Protein AF-A0A5N4A6W3-F1 (afdb_monomer)

InterPro domains:
  IPR002164 Nucleosome assembly protein [PF00956] (21-145)
  IPR002164 Nucleosome assembly protein [PTHR11875] (25-157)
  IPR037231 NAP-like superfamily [SSF143113] (32-157)

Organism: Photinus pyralis (NCBI:txid7054)

Secondary structure (DSSP, 8-state):
--PPPP-------HHHHHHHHHHHHHHHHHHHHHTSTTHHHHHHHHSTTTGGGG-THHHHHGGGEEEEEEEEE-SSS-EEEEEEEE-S-SSBS-SEEEEEEE-S--TTS-SEEEPPP-BPTT--TTGGGGSS---SSSS--HHHHHH-----SSSHHHHHHHHHHHHHHHHH-

pLDDT: mean 73.82, std 18.62, range [35.88, 97.56]

Structure (mmCIF, N/CA/C/O backbone):
data_AF-A0A5N4A6W3-F1
#
_entry.id   AF-A0A5N4A6W3-F1
#
loop_
_atom_site.group_PDB
_atom_site.id
_atom_site.type_symbol
_atom_site.label_atom_id
_atom_site.label_alt_id
_atom_site.label_comp_id
_atom_site.label_asym_id
_atom_site.label_entity_id
_atom_site.label_seq_id
_atom_site.pdbx_PDB_ins_code
_atom_site.Cartn_x
_atom_site.Cartn_y
_atom_site.Cartn_z
_atom_site.occupancy
_atom_site.B_iso_or_equiv
_atom_site.auth_seq_id
_atom_site.auth_comp_id
_atom_site.auth_asym_id
_atom_site.auth_atom_id
_atom_site.pdbx_PDB_model_num
ATOM 1 N N . MET A 1 1 ? 31.793 -24.566 46.922 1.00 37.53 1 MET A N 1
ATOM 2 C CA . MET A 1 1 ? 31.847 -23.101 46.713 1.00 37.53 1 MET A CA 1
ATOM 3 C C . MET A 1 1 ? 31.144 -22.789 45.401 1.00 37.53 1 MET A C 1
ATOM 5 O O . MET A 1 1 ? 31.668 -23.152 44.361 1.00 37.53 1 MET A O 1
ATOM 9 N N . ALA A 1 2 ? 29.947 -22.203 45.436 1.00 35.88 2 ALA A N 1
ATOM 10 C CA . ALA A 1 2 ? 29.236 -21.762 44.234 1.00 35.88 2 ALA A CA 1
ATOM 11 C C . ALA A 1 2 ? 29.045 -20.244 44.327 1.00 35.88 2 ALA A C 1
ATOM 13 O O . ALA A 1 2 ? 28.451 -19.755 45.287 1.00 35.88 2 ALA A O 1
ATOM 14 N N . SER A 1 3 ? 29.612 -19.496 43.378 1.00 37.75 3 SER A N 1
ATOM 15 C CA . SER A 1 3 ? 29.427 -18.045 43.300 1.00 37.75 3 SER A CA 1
ATOM 16 C C . SER A 1 3 ? 27.983 -17.702 42.907 1.00 37.75 3 SER A C 1
ATOM 18 O O . SER A 1 3 ? 27.405 -18.409 42.079 1.00 37.75 3 SER A O 1
ATOM 20 N N . PRO A 1 4 ? 27.395 -16.610 43.431 1.00 45.25 4 PRO A N 1
ATOM 21 C CA . PRO A 1 4 ? 26.043 -16.213 43.057 1.00 45.25 4 PRO A CA 1
ATOM 22 C C . PRO A 1 4 ? 26.005 -15.677 41.614 1.00 45.25 4 PRO A C 1
ATOM 24 O O . PRO A 1 4 ? 26.967 -15.032 41.176 1.00 45.25 4 PRO A O 1
ATOM 27 N N . PRO A 1 5 ? 24.898 -15.867 40.872 1.00 43.59 5 PRO A N 1
ATOM 28 C CA . PRO A 1 5 ? 24.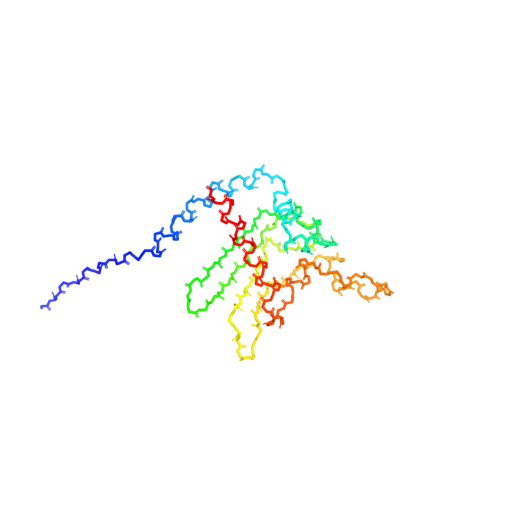771 -15.338 39.522 1.00 43.59 5 PRO A CA 1
ATOM 29 C C . PRO A 1 5 ? 24.693 -13.806 39.553 1.00 43.59 5 PRO A C 1
ATOM 31 O O . PRO A 1 5 ? 23.909 -13.204 40.292 1.00 43.59 5 PRO A O 1
ATOM 34 N N . LYS A 1 6 ? 25.516 -13.155 38.724 1.00 45.31 6 LYS A N 1
ATOM 35 C CA . LYS A 1 6 ? 25.507 -11.700 38.539 1.00 45.31 6 LYS A CA 1
ATOM 36 C C . LYS A 1 6 ? 24.180 -11.293 37.887 1.00 45.31 6 LYS A C 1
ATOM 38 O O . LYS A 1 6 ? 23.904 -11.683 36.756 1.00 45.31 6 LYS A O 1
ATOM 43 N N . LYS A 1 7 ? 23.363 -10.492 38.583 1.00 47.41 7 LYS A N 1
ATOM 44 C CA . LYS A 1 7 ? 22.148 -9.888 38.011 1.00 47.41 7 LYS A CA 1
ATOM 45 C C . LYS A 1 7 ? 22.539 -8.990 36.832 1.00 47.41 7 LYS A C 1
ATOM 47 O O . LYS A 1 7 ? 23.194 -7.964 37.020 1.00 47.41 7 LYS A O 1
ATOM 52 N N . LEU A 1 8 ? 22.136 -9.387 35.627 1.00 37.38 8 LEU A N 1
ATOM 53 C CA . LEU A 1 8 ? 22.311 -8.619 34.398 1.00 37.38 8 LEU A CA 1
ATOM 54 C C . LEU A 1 8 ? 21.468 -7.336 34.507 1.00 37.38 8 LEU A C 1
ATOM 56 O O . LEU A 1 8 ? 20.239 -7.388 34.498 1.00 37.38 8 LEU A O 1
ATOM 60 N N . LYS A 1 9 ? 22.110 -6.173 34.668 1.00 44.25 9 LYS A N 1
ATOM 61 C CA . LYS A 1 9 ? 21.409 -4.882 34.623 1.00 44.25 9 LYS A CA 1
ATOM 62 C C . LYS A 1 9 ? 20.962 -4.646 33.179 1.00 44.25 9 LYS A C 1
ATOM 64 O O . LYS A 1 9 ? 21.803 -4.506 32.295 1.00 44.25 9 LYS A O 1
ATOM 69 N N . SER A 1 10 ? 19.652 -4.629 32.931 1.00 46.06 10 SER A N 1
ATOM 70 C CA . SER A 1 10 ? 19.100 -4.354 31.602 1.00 46.06 10 SER A CA 1
ATOM 71 C C . SER A 1 10 ? 19.437 -2.918 31.189 1.00 46.06 10 SER A C 1
ATOM 73 O O . SER A 1 10 ? 18.865 -1.961 31.717 1.00 46.06 10 SER A O 1
ATOM 75 N N . PHE A 1 11 ? 20.350 -2.755 30.237 1.00 36.50 11 PHE A N 1
ATOM 76 C CA . PHE A 1 11 ? 20.574 -1.478 29.571 1.00 36.50 11 PHE A CA 1
ATOM 77 C C . PHE A 1 11 ? 19.403 -1.217 28.619 1.00 36.50 11 PHE A C 1
ATOM 79 O O . PHE A 1 11 ? 19.359 -1.725 27.502 1.00 36.50 11 PHE A O 1
ATOM 86 N N . ARG A 1 12 ? 18.414 -0.441 29.071 1.00 49.16 12 ARG A N 1
ATOM 87 C CA . ARG A 1 12 ? 17.373 0.099 28.187 1.00 49.16 12 ARG A CA 1
ATOM 88 C C . ARG A 1 12 ? 18.006 1.163 27.295 1.00 49.16 12 ARG A C 1
ATOM 90 O O . ARG A 1 12 ? 18.348 2.245 27.766 1.00 49.16 12 ARG A O 1
ATOM 97 N N . THR A 1 13 ? 18.176 0.851 26.015 1.00 50.31 13 THR A N 1
ATOM 98 C CA . THR A 1 13 ? 18.698 1.797 25.024 1.00 50.31 13 THR A CA 1
ATOM 99 C C . THR A 1 13 ? 17.641 2.858 24.691 1.00 50.31 13 THR A C 1
ATOM 101 O O . THR A 1 13 ? 16.435 2.609 24.745 1.00 50.31 13 THR A O 1
ATOM 104 N N . ASN A 1 14 ? 18.078 4.065 24.318 1.00 42.25 14 ASN A N 1
ATOM 105 C CA . ASN A 1 14 ? 17.194 5.170 23.912 1.00 42.25 14 ASN A CA 1
ATOM 106 C C . ASN A 1 14 ? 16.328 4.818 22.672 1.00 42.25 14 ASN A C 1
ATOM 108 O O . ASN A 1 14 ? 15.286 5.430 22.436 1.00 42.25 14 ASN A O 1
ATOM 112 N N . SER A 1 15 ? 16.748 3.795 21.916 1.00 46.03 15 SER A N 1
ATOM 113 C CA . SER A 1 15 ? 16.016 3.207 20.789 1.00 46.03 15 SER A CA 1
ATOM 114 C C . SER A 1 15 ? 14.741 2.477 21.244 1.00 46.03 15 SER A C 1
ATOM 116 O O . SER A 1 15 ? 13.665 2.746 20.718 1.00 46.03 15 SER A O 1
ATOM 118 N N . ASP A 1 16 ? 14.803 1.678 22.321 1.00 47.09 16 ASP A N 1
ATOM 119 C CA . ASP A 1 16 ? 13.628 0.977 22.885 1.00 47.09 16 ASP A CA 1
ATOM 120 C C . ASP A 1 16 ? 12.566 1.963 23.416 1.00 47.09 16 ASP A C 1
ATOM 122 O O . ASP A 1 16 ? 11.363 1.717 23.337 1.00 47.09 16 ASP A O 1
ATOM 126 N N . ARG A 1 17 ? 12.986 3.141 23.900 1.00 43.75 17 ARG A N 1
ATOM 127 C CA . ARG A 1 17 ? 12.069 4.211 24.334 1.00 43.75 17 ARG A CA 1
ATOM 128 C C . ARG A 1 17 ? 11.348 4.896 23.169 1.00 43.75 17 ARG A C 1
ATOM 130 O O . ARG A 1 17 ? 10.143 5.127 23.277 1.00 43.75 17 ARG A O 1
ATOM 137 N N . ARG A 1 18 ? 12.049 5.208 22.070 1.00 49.44 18 ARG A N 1
ATOM 138 C CA . ARG A 1 18 ? 11.434 5.778 20.852 1.00 49.44 18 ARG A CA 1
ATOM 139 C C . ARG A 1 18 ? 10.474 4.785 20.197 1.00 49.44 18 ARG A C 1
ATOM 141 O O . ARG A 1 18 ? 9.351 5.167 19.876 1.00 49.44 18 ARG A O 1
ATOM 148 N N . SER A 1 19 ? 10.864 3.514 20.108 1.00 49.97 19 SER A N 1
ATOM 149 C CA . SER A 1 19 ? 10.013 2.439 19.588 1.00 49.97 19 SER A CA 1
ATOM 150 C C . SER A 1 19 ? 8.778 2.193 20.460 1.00 49.97 19 SER A C 1
ATOM 152 O O . SER A 1 19 ? 7.674 2.093 19.928 1.00 49.97 19 SER A O 1
ATOM 154 N N . LYS A 1 20 ? 8.909 2.204 21.798 1.00 41.56 20 LYS A N 1
ATOM 155 C CA . LYS A 1 20 ? 7.749 2.131 22.707 1.00 41.56 20 LYS A CA 1
ATOM 156 C C . LYS A 1 20 ? 6.803 3.323 22.556 1.00 41.56 20 LYS A C 1
ATOM 158 O O . LYS A 1 20 ? 5.596 3.119 22.528 1.00 41.56 20 LYS A O 1
ATOM 163 N N . LYS A 1 21 ? 7.316 4.555 22.437 1.00 44.25 21 LYS A N 1
ATOM 164 C CA . LYS A 1 21 ? 6.477 5.761 22.282 1.00 44.25 21 LYS A CA 1
ATOM 165 C C . LYS A 1 21 ? 5.685 5.753 20.963 1.00 44.25 21 LYS A C 1
ATOM 167 O O . LYS A 1 21 ? 4.529 6.159 20.964 1.00 44.25 21 LYS A O 1
ATOM 172 N N . ARG A 1 22 ? 6.273 5.233 19.875 1.00 50.00 22 ARG A N 1
ATOM 173 C CA . ARG A 1 22 ? 5.589 4.998 18.586 1.00 50.00 22 ARG A CA 1
ATOM 174 C C . ARG A 1 22 ? 4.486 3.937 18.688 1.00 50.00 22 ARG A C 1
ATOM 176 O O . ARG A 1 22 ? 3.414 4.118 18.124 1.00 50.00 22 ARG A O 1
ATOM 183 N N . PHE A 1 23 ? 4.713 2.873 19.460 1.00 44.84 23 PHE A N 1
ATOM 184 C CA . PHE A 1 23 ? 3.743 1.787 19.640 1.00 44.84 23 PHE A CA 1
ATOM 185 C C . PHE A 1 23 ? 2.434 2.245 20.306 1.00 44.84 23 PHE A C 1
ATOM 187 O O . PHE A 1 23 ? 1.358 1.931 19.801 1.00 44.84 23 PHE A O 1
ATOM 194 N N . TYR A 1 24 ? 2.511 3.024 21.396 1.00 40.53 24 TYR A N 1
ATOM 195 C CA . TYR A 1 24 ? 1.321 3.470 22.143 1.00 40.53 24 TYR A CA 1
ATOM 196 C C . TYR A 1 24 ? 0.436 4.449 21.364 1.00 40.53 24 TYR A C 1
ATOM 198 O O . TYR A 1 24 ? -0.779 4.419 21.529 1.00 40.53 24 TYR A O 1
ATOM 206 N N . LYS A 1 25 ? 1.014 5.276 20.484 1.00 53.34 25 LYS A N 1
ATOM 207 C CA . LYS A 1 25 ? 0.228 6.196 19.650 1.00 53.34 25 LYS A CA 1
ATOM 208 C C . LYS A 1 25 ? -0.446 5.478 18.467 1.00 53.34 25 LYS A C 1
ATOM 210 O O . LYS A 1 25 ? -1.476 5.934 17.989 1.00 53.34 25 LYS A O 1
ATOM 215 N N . SER A 1 26 ? 0.054 4.300 18.067 1.00 54.69 26 SER A N 1
ATOM 216 C CA . SER A 1 26 ? -0.535 3.520 16.967 1.00 54.69 26 SER A CA 1
ATOM 217 C C . SER A 1 26 ? -1.930 2.955 17.266 1.00 54.69 26 SER A C 1
ATOM 219 O O . SER A 1 26 ? -2.705 2.793 16.334 1.00 54.69 26 SER A O 1
ATOM 221 N N . ALA A 1 27 ? -2.291 2.709 18.534 1.00 55.75 27 ALA A N 1
ATOM 222 C CA . ALA A 1 27 ? -3.607 2.164 18.890 1.00 55.75 27 ALA A CA 1
ATOM 223 C C . ALA A 1 27 ? -4.740 3.204 18.774 1.00 55.75 27 ALA A C 1
ATOM 225 O O . ALA A 1 27 ? -5.813 2.895 18.265 1.00 55.75 27 ALA A O 1
ATOM 226 N N . GLU A 1 28 ? -4.496 4.450 19.194 1.00 57.59 28 GLU A N 1
ATOM 227 C CA . GLU A 1 28 ? -5.464 5.551 19.044 1.00 57.59 28 GLU A CA 1
ATOM 228 C C . GLU A 1 28 ? -5.675 5.914 17.567 1.00 57.59 28 GLU A C 1
ATOM 230 O O . GLU A 1 28 ? -6.783 6.212 17.124 1.00 57.59 28 GLU A O 1
ATOM 235 N N . ILE A 1 29 ? -4.598 5.844 16.789 1.00 61.41 29 ILE A N 1
ATOM 236 C CA . ILE A 1 29 ? -4.619 6.081 15.349 1.00 61.41 29 ILE A CA 1
ATOM 237 C C . ILE A 1 29 ? -5.321 4.943 14.629 1.00 61.41 29 ILE A C 1
ATOM 239 O O . ILE A 1 29 ? -6.183 5.216 13.808 1.00 61.41 29 ILE A O 1
ATOM 243 N N . ALA A 1 30 ? -5.028 3.686 14.971 1.00 61.44 30 ALA A N 1
ATOM 244 C CA . ALA A 1 30 ? -5.747 2.537 14.431 1.00 61.44 30 ALA A CA 1
ATOM 245 C C . ALA A 1 30 ? -7.261 2.688 14.642 1.00 61.44 30 ALA A C 1
ATOM 247 O O . ALA A 1 30 ? -8.017 2.552 13.688 1.00 61.44 30 ALA A O 1
ATOM 248 N N . TYR A 1 31 ? -7.695 3.108 15.834 1.00 61.47 31 TYR A N 1
ATOM 249 C CA . TYR A 1 31 ? -9.106 3.390 16.109 1.00 61.47 31 TYR A CA 1
ATOM 250 C C . TYR A 1 31 ? -9.686 4.519 15.231 1.00 61.47 31 TYR A C 1
ATOM 252 O O . TYR A 1 31 ? -10.774 4.381 14.673 1.00 61.47 31 TYR A O 1
ATOM 260 N N . LYS A 1 32 ? -8.959 5.633 15.057 1.00 60.25 32 LYS A N 1
ATOM 261 C CA . LYS A 1 32 ? -9.378 6.748 14.181 1.00 60.25 32 LYS A CA 1
ATOM 262 C C . LYS A 1 32 ? -9.447 6.346 12.701 1.00 60.25 32 LYS A C 1
ATOM 264 O O . LYS A 1 32 ? -10.343 6.795 11.990 1.00 60.25 32 LYS A O 1
ATOM 269 N N . LEU A 1 33 ? -8.529 5.495 12.251 1.00 65.75 33 LEU A N 1
ATOM 270 C CA . LEU A 1 33 ? -8.476 4.963 10.889 1.00 65.75 33 LEU A CA 1
ATOM 271 C C . LEU A 1 33 ? -9.599 3.954 10.623 1.00 65.75 33 LEU A C 1
ATOM 273 O O . LEU A 1 33 ? -10.208 3.989 9.558 1.00 65.75 33 LEU A O 1
ATOM 277 N N . GLU A 1 34 ? -9.914 3.096 11.597 1.00 64.56 34 GLU A N 1
ATOM 278 C CA . GLU A 1 34 ? -11.043 2.159 11.525 1.00 64.56 34 GLU A CA 1
ATOM 279 C C . GLU A 1 34 ? -12.396 2.885 11.462 1.00 64.56 34 GLU A C 1
ATOM 281 O O . GLU A 1 34 ? -13.324 2.405 10.810 1.00 64.56 34 GLU A O 1
ATOM 286 N N . ALA A 1 35 ? -12.503 4.062 12.086 1.00 61.31 35 ALA A N 1
ATOM 287 C CA . ALA A 1 35 ? -13.720 4.869 12.105 1.00 61.31 35 ALA A CA 1
ATOM 288 C C . ALA A 1 35 ? -13.977 5.672 10.813 1.00 61.31 35 ALA A C 1
ATOM 290 O O . ALA A 1 35 ? -15.078 6.196 10.641 1.00 61.31 35 ALA A O 1
ATOM 291 N N . SER A 1 36 ? -12.998 5.787 9.906 1.00 71.50 36 SER A N 1
ATOM 292 C CA . SER A 1 36 ? -13.104 6.603 8.690 1.00 71.50 36 SER A CA 1
ATOM 293 C C . SER A 1 36 ? -13.157 5.724 7.432 1.00 71.50 36 SER A C 1
ATOM 295 O O . SER A 1 36 ? -12.129 5.213 6.971 1.00 71.50 36 SER A O 1
ATOM 297 N N . PRO A 1 37 ? -14.352 5.531 6.835 1.00 75.06 37 PRO A N 1
ATOM 298 C CA . PRO A 1 37 ? -14.484 4.810 5.579 1.00 75.06 37 PRO A CA 1
ATOM 299 C C . PRO A 1 37 ? -13.595 5.433 4.504 1.00 75.06 37 PRO A C 1
ATOM 301 O O . PRO A 1 37 ? -13.608 6.644 4.298 1.00 75.06 37 PRO A O 1
ATOM 304 N N . ASN A 1 38 ? -12.848 4.593 3.788 1.00 81.88 38 ASN A N 1
ATOM 305 C CA . ASN A 1 38 ? -11.977 5.005 2.687 1.00 81.88 38 ASN A CA 1
ATOM 306 C C . ASN A 1 38 ? -10.858 5.985 3.075 1.00 81.88 38 ASN A C 1
ATOM 308 O O . ASN A 1 38 ? -10.310 6.622 2.176 1.00 81.88 38 ASN A O 1
ATOM 312 N N . PHE A 1 39 ? -10.483 6.086 4.360 1.00 85.88 39 PHE A N 1
ATOM 313 C CA . PHE A 1 39 ? -9.374 6.940 4.795 1.00 85.88 39 PHE A CA 1
ATOM 314 C C . PHE A 1 39 ? -8.142 6.744 3.909 1.00 85.88 39 PHE A C 1
ATOM 316 O O . PHE A 1 39 ? -7.707 7.675 3.244 1.00 85.88 39 PHE A O 1
ATOM 323 N N . TRP A 1 40 ? -7.638 5.510 3.809 1.00 88.56 40 TRP A N 1
ATOM 324 C CA . TRP A 1 40 ? -6.414 5.227 3.060 1.00 88.56 40 TRP A CA 1
ATOM 325 C C . TRP A 1 40 ? -6.529 5.548 1.575 1.00 88.56 40 TRP A C 1
ATOM 327 O O . TRP A 1 40 ? -5.586 6.079 0.999 1.00 88.56 40 TRP A O 1
ATOM 337 N N . LYS A 1 41 ? -7.686 5.289 0.959 1.00 91.19 41 LYS A N 1
ATOM 338 C CA . LYS A 1 41 ? -7.923 5.656 -0.439 1.00 91.19 41 LYS A CA 1
ATOM 339 C C . LYS A 1 41 ? -7.860 7.172 -0.629 1.00 91.19 41 LYS A C 1
ATOM 341 O O . LYS A 1 41 ? -7.144 7.640 -1.507 1.00 91.19 41 LYS A O 1
ATOM 346 N N . SER A 1 42 ? -8.573 7.935 0.198 1.00 89.94 42 SER A N 1
ATOM 347 C CA . SER A 1 42 ? -8.565 9.402 0.139 1.00 89.94 42 SER A CA 1
ATOM 348 C C . SER A 1 42 ? -7.166 9.963 0.382 1.00 89.94 42 SER A C 1
ATOM 350 O O . SER A 1 42 ? -6.713 10.845 -0.339 1.00 89.94 42 SER A O 1
ATOM 352 N N . THR A 1 43 ? -6.456 9.404 1.357 1.00 88.50 43 THR A N 1
ATOM 353 C CA . THR A 1 43 ? -5.099 9.807 1.707 1.00 88.50 43 THR A CA 1
ATOM 354 C C . THR A 1 43 ? -4.116 9.572 0.563 1.00 88.50 43 THR A C 1
ATOM 356 O O . THR A 1 43 ? -3.381 10.485 0.202 1.00 88.50 43 THR A O 1
ATOM 359 N N . PHE A 1 44 ? -4.141 8.396 -0.070 1.00 90.50 44 PHE A N 1
ATOM 360 C CA . PHE A 1 44 ? -3.30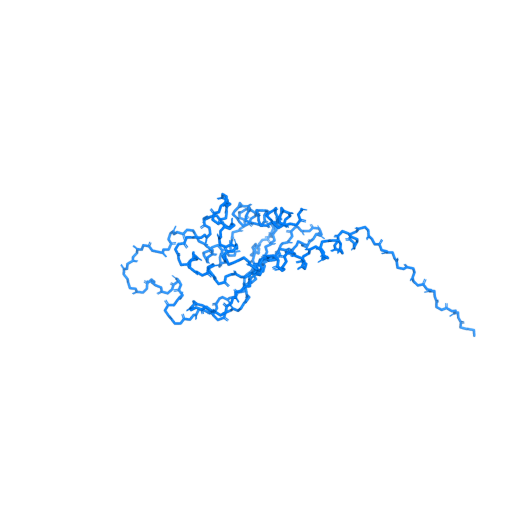2 8.123 -1.241 1.00 90.50 44 PHE A CA 1
ATOM 361 C C . PHE A 1 44 ? -3.663 9.039 -2.414 1.00 90.50 44 PHE A C 1
ATOM 363 O O . PHE A 1 44 ? -2.771 9.549 -3.079 1.00 90.50 44 PHE A O 1
ATOM 370 N N . ARG A 1 45 ? -4.957 9.305 -2.641 1.00 91.06 45 ARG A N 1
ATOM 371 C CA . ARG A 1 45 ? -5.419 10.173 -3.737 1.00 91.06 45 ARG A CA 1
ATOM 372 C C . ARG A 1 45 ? -4.924 11.611 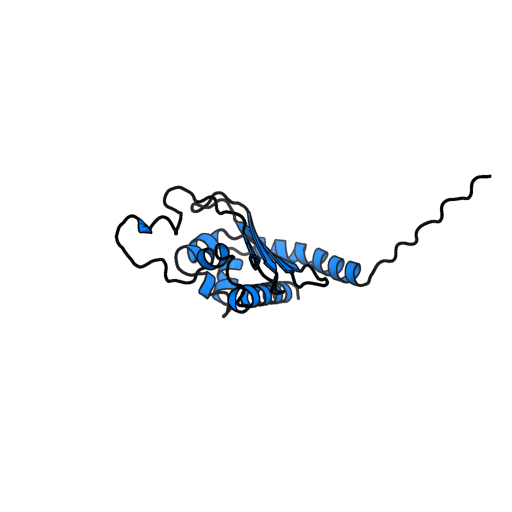-3.596 1.00 91.06 45 ARG A C 1
ATOM 374 O O . ARG A 1 45 ? -4.632 12.249 -4.600 1.00 91.06 45 ARG A O 1
ATOM 381 N N . ASN A 1 46 ? -4.841 12.106 -2.365 1.00 89.00 46 ASN A N 1
ATOM 382 C CA . ASN A 1 46 ? -4.433 13.479 -2.073 1.00 89.00 46 ASN A CA 1
ATOM 383 C C . ASN A 1 46 ? -2.911 13.650 -1.950 1.00 89.00 46 ASN A C 1
ATOM 385 O O . ASN A 1 46 ? -2.443 14.783 -1.866 1.00 89.00 46 ASN A O 1
ATOM 389 N N . HIS A 1 47 ? -2.139 12.561 -1.930 1.00 88.12 47 HIS A N 1
ATOM 390 C CA . HIS A 1 47 ? -0.687 12.621 -1.813 1.00 88.12 47 HIS A CA 1
ATOM 391 C C . HIS A 1 47 ? -0.029 12.577 -3.207 1.00 88.12 47 HIS A C 1
ATOM 393 O O . HIS A 1 47 ? -0.207 11.577 -3.908 1.00 88.12 47 HIS A O 1
ATOM 399 N N . PRO A 1 48 ? 0.776 13.587 -3.605 1.00 87.69 48 PRO A N 1
ATOM 400 C CA . PRO A 1 48 ? 1.331 13.704 -4.962 1.00 87.69 48 PRO A CA 1
ATOM 401 C C . PRO A 1 48 ? 2.055 12.448 -5.462 1.00 87.69 48 PRO A C 1
ATOM 403 O O . PRO A 1 48 ? 1.845 12.021 -6.589 1.00 87.69 48 PRO A O 1
ATOM 406 N N . GLU A 1 49 ? 2.845 11.816 -4.594 1.00 85.44 49 GLU A N 1
ATOM 407 C CA . GLU A 1 49 ? 3.632 10.627 -4.956 1.00 85.44 49 GLU A CA 1
ATOM 408 C C . GLU A 1 49 ? 2.851 9.304 -4.906 1.00 85.44 49 GLU A C 1
ATOM 410 O O . GLU A 1 49 ? 3.267 8.308 -5.493 1.00 85.44 49 GLU A O 1
ATOM 415 N N . LEU A 1 50 ? 1.724 9.255 -4.184 1.00 89.62 50 LEU A N 1
ATOM 416 C CA . LEU A 1 50 ? 0.965 8.014 -3.975 1.00 89.62 50 LEU A CA 1
ATOM 417 C C . LEU A 1 50 ? -0.278 7.939 -4.859 1.00 89.62 50 LEU A C 1
ATOM 419 O O . LEU A 1 50 ? -0.820 6.848 -5.044 1.00 89.62 50 LEU A O 1
ATOM 423 N N . CYS A 1 51 ? -0.740 9.067 -5.402 1.00 90.69 51 CYS A N 1
ATOM 424 C CA . CYS A 1 51 ? -1.957 9.114 -6.204 1.00 90.69 51 CYS A CA 1
ATOM 425 C C . CYS A 1 51 ? -1.831 8.261 -7.473 1.00 90.69 51 CYS A C 1
ATOM 427 O O . CYS A 1 51 ? -2.792 7.592 -7.844 1.00 90.69 51 CYS A O 1
ATOM 429 N N . SER A 1 52 ? -0.628 8.175 -8.048 1.00 88.25 52 SER A N 1
ATOM 430 C CA . SER A 1 52 ? -0.307 7.320 -9.197 1.00 88.25 52 SER A CA 1
ATOM 431 C C . SER A 1 52 ? -0.468 5.823 -8.903 1.00 88.25 52 SER A C 1
ATOM 433 O O . SER A 1 52 ? -0.662 5.025 -9.813 1.00 88.25 52 SER A O 1
ATOM 435 N N . LEU A 1 53 ? -0.445 5.404 -7.632 1.00 90.06 53 LEU A N 1
ATOM 436 C CA . LEU A 1 53 ? -0.731 4.016 -7.261 1.00 90.06 53 LEU A CA 1
ATOM 437 C C . LEU A 1 53 ? -2.228 3.690 -7.338 1.00 90.06 53 LEU A C 1
ATOM 439 O O . LEU A 1 5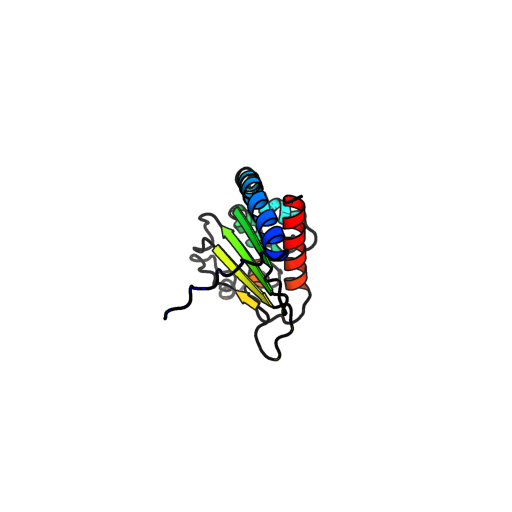3 ? -2.582 2.512 -7.406 1.00 90.06 53 LEU A O 1
ATOM 443 N N . LEU A 1 54 ? -3.104 4.698 -7.345 1.00 90.50 54 LEU A N 1
ATOM 444 C CA . LEU A 1 54 ? -4.558 4.546 -7.426 1.00 90.50 54 LEU A CA 1
ATOM 445 C C . LEU A 1 54 ? -5.084 4.574 -8.865 1.00 90.50 54 LEU A C 1
ATOM 447 O O . LEU A 1 54 ? -6.180 5.064 -9.103 1.00 90.50 54 LEU A O 1
ATOM 451 N N . GLU A 1 55 ? -4.332 4.037 -9.817 1.00 85.81 55 GLU A N 1
ATOM 452 C CA . GLU A 1 55 ? -4.771 3.948 -11.209 1.00 85.81 55 GLU A CA 1
ATOM 453 C C . GLU A 1 55 ? -5.455 2.607 -11.522 1.00 85.81 55 GLU A C 1
ATOM 455 O O . GLU A 1 55 ? -5.128 1.543 -10.971 1.00 85.81 55 GLU A O 1
ATOM 460 N N . GLY A 1 56 ? -6.428 2.653 -12.434 1.00 86.06 56 GLY A N 1
ATOM 461 C CA . GLY A 1 56 ? -7.178 1.489 -12.902 1.00 86.06 56 GLY A CA 1
ATOM 462 C C . GLY A 1 56 ? -7.832 0.688 -11.767 1.00 86.06 56 GLY A C 1
ATOM 463 O O . GLY A 1 56 ? -8.499 1.223 -10.886 1.00 86.06 56 GLY A O 1
ATOM 464 N N . ARG A 1 57 ? -7.632 -0.636 -11.768 1.00 84.88 57 ARG A N 1
ATOM 465 C CA . ARG A 1 57 ? -8.245 -1.552 -10.784 1.00 84.88 57 ARG A CA 1
ATOM 466 C C . ARG A 1 57 ? -7.786 -1.292 -9.342 1.00 84.88 57 ARG A C 1
ATOM 468 O O . ARG A 1 57 ? -8.484 -1.677 -8.406 1.00 84.88 57 ARG A O 1
ATOM 475 N N . ALA A 1 58 ? -6.623 -0.665 -9.140 1.00 89.12 58 ALA A N 1
ATOM 476 C CA . ALA A 1 58 ? -6.132 -0.362 -7.799 1.00 89.12 58 ALA A CA 1
ATOM 477 C C . ALA A 1 58 ? -7.076 0.591 -7.054 1.00 89.12 58 ALA A C 1
ATOM 479 O O . ALA A 1 58 ? -7.319 0.393 -5.863 1.00 89.12 58 ALA A O 1
ATOM 480 N N . GLU A 1 59 ? -7.681 1.552 -7.752 1.00 90.62 59 GLU A N 1
ATOM 481 C CA . GLU A 1 59 ? -8.587 2.526 -7.145 1.00 90.62 59 GLU A CA 1
ATOM 482 C C . GLU A 1 59 ? -9.768 1.860 -6.419 1.00 90.62 59 GLU A C 1
ATOM 484 O O . GLU A 1 59 ? -10.129 2.244 -5.298 1.00 90.62 59 GLU A O 1
ATOM 489 N N . ASP A 1 60 ? -10.362 0.837 -7.033 1.00 90.25 60 ASP A N 1
ATOM 490 C CA . ASP A 1 60 ? -11.496 0.127 -6.451 1.00 90.25 60 ASP A CA 1
ATOM 491 C C . ASP A 1 60 ? -11.076 -0.864 -5.364 1.00 90.25 60 ASP A C 1
ATOM 493 O O . ASP A 1 60 ? -11.779 -1.018 -4.360 1.00 90.25 60 ASP A O 1
ATOM 497 N N . CYS A 1 61 ? -9.911 -1.500 -5.517 1.00 91.62 61 CYS A N 1
ATOM 498 C CA . CYS A 1 61 ? -9.318 -2.354 -4.487 1.00 91.62 61 CYS A CA 1
ATOM 499 C C . CYS A 1 61 ? -9.061 -1.580 -3.186 1.00 91.62 61 CYS A C 1
ATOM 501 O O . CYS A 1 61 ? -9.261 -2.112 -2.092 1.00 91.62 61 CYS A O 1
ATOM 503 N N . PHE A 1 62 ? -8.664 -0.311 -3.284 1.00 93.31 62 PHE A N 1
ATOM 504 C CA . PHE A 1 62 ? -8.353 0.521 -2.122 1.00 93.31 62 PHE A CA 1
ATOM 505 C C . PHE A 1 62 ? -9.582 0.903 -1.283 1.00 93.31 62 PHE A C 1
ATOM 507 O O . PHE A 1 62 ? -9.417 1.257 -0.119 1.00 93.31 62 PHE A O 1
ATOM 514 N N . ASN A 1 63 ? -10.812 0.720 -1.785 1.00 92.31 63 ASN A N 1
ATOM 515 C CA . ASN A 1 63 ? -12.024 0.794 -0.947 1.00 92.31 63 ASN A CA 1
ATOM 516 C C . ASN A 1 63 ? -12.034 -0.287 0.163 1.00 92.31 63 ASN A C 1
ATOM 518 O O . ASN A 1 63 ? -12.722 -0.170 1.183 1.00 92.31 63 ASN A O 1
ATOM 522 N N . TYR A 1 64 ? -11.269 -1.366 -0.029 1.00 93.62 64 TYR A N 1
ATOM 523 C CA . TYR A 1 64 ? -11.153 -2.478 0.912 1.00 93.62 64 TYR A CA 1
ATOM 524 C C . TYR A 1 64 ? -9.899 -2.388 1.790 1.00 93.62 64 TYR A C 1
ATOM 526 O O . TYR A 1 64 ? -9.765 -3.193 2.715 1.00 93.62 64 TYR A O 1
ATOM 534 N N . LEU A 1 65 ? -9.004 -1.423 1.543 1.00 92.50 65 LEU A N 1
ATOM 535 C CA . LEU A 1 65 ? -7.797 -1.201 2.339 1.00 92.50 65 LEU A CA 1
ATOM 536 C C . LEU A 1 65 ? -8.173 -0.629 3.710 1.00 92.50 65 LEU A C 1
ATOM 538 O O . LEU A 1 65 ? -8.828 0.405 3.815 1.00 92.50 65 LEU A O 1
ATOM 542 N N . THR A 1 66 ? -7.750 -1.311 4.770 1.00 89.00 66 THR A N 1
ATOM 543 C CA . THR A 1 66 ? -8.070 -0.938 6.159 1.00 89.00 66 THR A CA 1
ATOM 544 C C . THR A 1 66 ? -6.885 -0.393 6.922 1.00 89.00 66 THR A C 1
ATOM 546 O O . THR A 1 66 ? -7.054 0.485 7.758 1.00 89.00 66 THR A O 1
ATOM 549 N N . HIS A 1 67 ? -5.690 -0.909 6.650 1.00 87.38 67 HIS A N 1
ATOM 550 C CA . HIS A 1 67 ? -4.489 -0.524 7.373 1.00 87.38 67 HIS A CA 1
ATOM 551 C C . HIS A 1 67 ? -3.291 -0.531 6.442 1.00 87.38 67 HIS A C 1
ATOM 553 O O . HIS A 1 67 ? -3.106 -1.473 5.666 1.00 87.38 67 HIS A O 1
ATOM 559 N N . VAL A 1 68 ? -2.447 0.481 6.601 1.00 87.44 68 VAL A N 1
ATOM 560 C CA . VAL A 1 68 ? -1.084 0.499 6.087 1.00 87.44 68 VAL A CA 1
ATOM 561 C C . VAL A 1 68 ? -0.148 0.584 7.282 1.00 87.44 68 VAL A C 1
ATOM 563 O O . VAL A 1 68 ? -0.344 1.393 8.186 1.00 87.44 68 VAL A O 1
ATOM 566 N N . VAL A 1 69 ? 0.849 -0.292 7.314 1.00 85.12 69 VAL A N 1
ATOM 567 C CA . VAL A 1 69 ? 1.894 -0.290 8.335 1.00 85.12 69 VAL A CA 1
ATOM 568 C C . VAL A 1 69 ? 3.233 -0.216 7.631 1.00 85.12 69 VAL A C 1
ATOM 570 O O . VAL A 1 69 ? 3.529 -1.036 6.764 1.00 85.12 69 VAL A O 1
ATOM 573 N N . VAL A 1 70 ? 4.047 0.749 8.043 1.00 84.75 70 VAL A N 1
ATOM 574 C CA . VAL A 1 70 ? 5.434 0.883 7.610 1.00 84.75 70 VAL A CA 1
ATOM 575 C C . VAL A 1 70 ? 6.321 0.462 8.769 1.00 84.75 70 VAL A C 1
ATOM 577 O O . VAL A 1 70 ? 6.336 1.106 9.820 1.00 84.75 70 VAL A O 1
ATOM 580 N N . HIS A 1 71 ? 7.042 -0.641 8.597 1.00 83.19 71 HIS A N 1
ATOM 581 C CA . HIS A 1 71 ? 8.074 -1.051 9.533 1.00 83.19 71 HIS A CA 1
ATOM 582 C C . HIS A 1 71 ? 9.445 -0.652 8.993 1.00 83.19 71 HIS A C 1
ATOM 584 O O . HIS A 1 71 ? 9.911 -1.191 7.992 1.00 83.19 71 HIS A O 1
ATOM 590 N N . ASP A 1 72 ? 10.075 0.293 9.680 1.00 80.44 72 ASP A N 1
ATOM 591 C CA . ASP A 1 72 ? 11.441 0.741 9.429 1.00 80.44 72 ASP A CA 1
ATOM 592 C C . ASP A 1 72 ? 12.405 -0.105 10.270 1.00 80.44 72 ASP A C 1
ATOM 594 O O . ASP A 1 72 ? 12.415 -0.034 11.506 1.00 80.44 72 ASP A O 1
ATOM 598 N N . PHE A 1 73 ? 13.207 -0.928 9.597 1.00 75.75 73 PHE A N 1
ATOM 599 C CA . PHE A 1 73 ? 14.278 -1.683 10.233 1.00 75.75 73 PHE A CA 1
ATOM 600 C C . PHE A 1 73 ? 15.520 -0.797 10.340 1.00 75.75 73 PHE A C 1
ATOM 602 O O . PHE A 1 73 ? 16.480 -0.947 9.584 1.00 75.75 73 PHE A O 1
ATOM 609 N N . SER A 1 74 ? 15.521 0.116 11.313 1.00 63.47 74 SER A N 1
ATOM 610 C CA . SER A 1 74 ? 16.660 1.005 11.548 1.00 63.47 74 SER A CA 1
ATOM 611 C C . SER A 1 74 ? 17.913 0.192 11.928 1.00 63.47 74 SER A C 1
ATOM 613 O O . SER A 1 74 ? 17.972 -0.406 13.008 1.00 63.47 74 SER A O 1
ATOM 615 N N . GLY A 1 75 ? 18.917 0.159 11.047 1.00 63.81 75 GLY A N 1
ATOM 616 C CA . GLY A 1 75 ? 20.162 -0.601 11.203 1.00 63.81 75 GLY A CA 1
ATOM 617 C C . GLY A 1 75 ? 21.249 -0.159 10.211 1.00 63.81 75 GLY A C 1
ATOM 618 O O . GLY A 1 75 ? 21.201 0.949 9.693 1.00 63.81 75 GLY A O 1
ATOM 619 N N . LYS A 1 76 ? 22.244 -1.017 9.924 1.00 56.66 76 LYS A N 1
ATOM 620 C CA . LYS A 1 76 ? 23.324 -0.727 8.943 1.00 56.66 76 LYS A CA 1
ATOM 621 C C . LYS A 1 76 ? 22.848 -0.691 7.480 1.00 56.66 76 LYS A C 1
ATOM 623 O O . LYS A 1 76 ? 23.618 -0.315 6.604 1.00 56.66 76 LYS A O 1
ATOM 628 N N . ARG A 1 77 ? 21.617 -1.132 7.219 1.00 63.69 77 ARG A N 1
ATOM 629 C CA . ARG A 1 77 ? 20.943 -1.098 5.919 1.00 63.69 77 ARG A CA 1
ATOM 630 C C . ARG A 1 77 ? 19.556 -0.508 6.140 1.00 63.69 77 ARG A C 1
ATOM 632 O O . ARG A 1 77 ? 18.861 -0.975 7.041 1.00 63.69 77 ARG A O 1
ATOM 639 N N . SER A 1 78 ? 19.181 0.496 5.354 1.00 71.75 78 SER A N 1
ATOM 640 C CA . SER A 1 78 ? 17.828 1.054 5.373 1.00 71.75 78 SER A CA 1
ATOM 641 C C . SER A 1 78 ? 16.890 0.080 4.663 1.00 71.75 78 SER A C 1
ATOM 643 O O . SER A 1 78 ? 16.963 -0.077 3.445 1.00 71.75 78 SER A O 1
ATOM 645 N N . ARG A 1 79 ? 16.055 -0.619 5.435 1.00 80.31 79 ARG A N 1
ATOM 646 C CA . ARG A 1 79 ? 15.084 -1.600 4.939 1.00 80.31 79 ARG A CA 1
ATOM 647 C C . ARG A 1 79 ? 13.700 -1.261 5.457 1.00 80.31 79 ARG A C 1
ATOM 649 O O . ARG A 1 79 ? 13.523 -1.042 6.655 1.00 80.31 79 ARG A O 1
ATOM 656 N N . TYR A 1 80 ? 12.721 -1.335 4.568 1.00 84.62 80 TYR A N 1
ATOM 657 C CA . TYR A 1 80 ? 11.317 -1.113 4.884 1.00 84.62 80 TYR A CA 1
ATOM 658 C C . TYR A 1 80 ? 10.525 -2.396 4.656 1.00 84.62 80 TYR A C 1
ATOM 660 O O . TYR A 1 80 ? 10.744 -3.108 3.680 1.00 84.62 80 TYR A O 1
ATOM 668 N N . GLU A 1 81 ? 9.587 -2.699 5.549 1.00 87.56 81 GLU A N 1
ATOM 669 C CA . GLU A 1 81 ? 8.485 -3.621 5.266 1.00 87.56 81 GLU A CA 1
ATOM 670 C C . GLU A 1 81 ? 7.183 -2.829 5.276 1.00 87.56 81 GLU A C 1
ATOM 672 O O . GLU A 1 81 ? 6.749 -2.314 6.307 1.00 87.56 81 GLU A O 1
ATOM 677 N N . LEU A 1 82 ? 6.562 -2.750 4.107 1.00 89.56 82 LEU A N 1
ATOM 678 C CA . LEU A 1 82 ? 5.243 -2.180 3.906 1.00 89.56 82 LEU A CA 1
ATOM 679 C C . LEU A 1 82 ? 4.221 -3.306 4.027 1.00 89.56 82 LEU A C 1
ATOM 681 O O . LEU A 1 82 ? 4.330 -4.324 3.344 1.00 89.56 82 LEU A O 1
ATOM 685 N N . THR A 1 83 ? 3.236 -3.139 4.901 1.00 91.31 83 THR A N 1
ATOM 686 C CA . THR A 1 83 ? 2.141 -4.093 5.098 1.00 91.31 83 THR A CA 1
ATOM 687 C C . THR A 1 83 ? 0.812 -3.406 4.822 1.00 91.31 83 THR A C 1
ATOM 689 O O . THR A 1 83 ? 0.453 -2.452 5.506 1.00 91.31 83 THR A O 1
ATOM 692 N N . PHE A 1 84 ? 0.064 -3.934 3.860 1.00 93.38 84 PHE A N 1
ATOM 693 C CA . PHE A 1 84 ? -1.262 -3.469 3.463 1.00 93.38 84 PHE A CA 1
ATOM 694 C C . PHE A 1 84 ? -2.293 -4.522 3.875 1.00 93.38 84 PHE A C 1
ATOM 696 O O . PHE A 1 84 ? -2.190 -5.676 3.453 1.00 93.38 84 PHE A O 1
ATOM 703 N N . ARG A 1 85 ? -3.272 -4.157 4.711 1.00 93.12 85 ARG A N 1
ATOM 704 C CA . ARG A 1 85 ? -4.339 -5.068 5.162 1.00 93.12 85 ARG A CA 1
ATOM 705 C C . ARG A 1 85 ? -5.659 -4.729 4.498 1.00 93.12 85 ARG A C 1
ATOM 707 O O . ARG A 1 85 ? -6.147 -3.605 4.622 1.00 93.12 85 ARG A O 1
ATOM 714 N N . PHE A 1 86 ? -6.276 -5.722 3.883 1.00 93.88 86 PHE A N 1
ATOM 715 C CA . PHE A 1 86 ? -7.540 -5.593 3.178 1.00 93.88 86 PHE A CA 1
ATOM 716 C C . PHE A 1 86 ? -8.639 -6.368 3.899 1.00 93.88 86 PHE A C 1
ATOM 718 O O . PHE A 1 86 ? -8.405 -7.438 4.458 1.00 93.88 86 PHE A O 1
ATOM 725 N N . ARG A 1 87 ? -9.859 -5.834 3.854 1.00 94.12 87 ARG A N 1
ATOM 726 C CA . ARG A 1 87 ? -11.069 -6.620 4.124 1.00 94.12 87 ARG A CA 1
ATOM 727 C C . ARG A 1 87 ? -11.305 -7.628 2.993 1.00 94.12 87 ARG A C 1
ATOM 729 O O . ARG A 1 87 ? -10.755 -7.448 1.898 1.00 94.12 87 ARG A O 1
ATOM 736 N N . PRO A 1 88 ? -12.161 -8.644 3.219 1.00 95.44 88 PRO A N 1
ATOM 737 C CA . PRO A 1 88 ? -12.664 -9.482 2.139 1.00 95.44 88 PRO A CA 1
ATOM 738 C C . PRO A 1 88 ? -13.143 -8.620 0.966 1.00 95.44 88 PRO A C 1
ATOM 740 O O . PRO A 1 88 ? -13.925 -7.687 1.150 1.00 95.44 88 PRO A O 1
ATOM 743 N N . ASN A 1 89 ? -12.628 -8.905 -0.228 1.00 94.88 89 ASN A N 1
ATOM 744 C CA . ASN A 1 89 ? -12.839 -8.100 -1.429 1.00 94.88 89 ASN A CA 1
ATOM 745 C C . ASN A 1 89 ? -12.999 -9.007 -2.667 1.00 94.88 89 ASN A C 1
ATOM 747 O O . ASN A 1 89 ? -12.653 -10.192 -2.601 1.00 94.88 89 ASN A O 1
ATOM 751 N N . PRO A 1 90 ? -13.546 -8.510 -3.789 1.00 95.56 90 PRO A N 1
ATOM 752 C CA . PRO A 1 90 ? -13.821 -9.335 -4.966 1.00 95.56 90 PRO A CA 1
ATOM 753 C C . PRO A 1 90 ? -12.592 -9.619 -5.847 1.00 95.56 90 PRO A C 1
ATOM 755 O O . PRO A 1 90 ? -12.721 -10.384 -6.795 1.00 95.56 90 PRO A O 1
ATOM 758 N N . TYR A 1 91 ? -11.415 -9.062 -5.544 1.00 94.50 91 TYR A N 1
ATOM 759 C CA . TYR A 1 91 ? -10.257 -9.075 -6.446 1.00 94.50 91 TYR A CA 1
ATOM 760 C C . TYR A 1 91 ? -9.241 -10.172 -6.130 1.00 94.50 91 TYR A C 1
ATOM 762 O O . TYR A 1 91 ? -8.768 -10.863 -7.028 1.00 94.50 91 TYR A O 1
ATOM 770 N N . PHE A 1 92 ? -8.903 -10.347 -4.855 1.00 96.12 92 PHE A N 1
ATOM 771 C CA . PHE A 1 92 ? -7.916 -11.329 -4.407 1.00 96.12 92 PHE A CA 1
ATOM 772 C C . PHE A 1 92 ? -8.279 -11.893 -3.033 1.00 96.12 92 PHE A C 1
ATOM 774 O O . PHE A 1 92 ? -9.095 -11.336 -2.298 1.00 96.12 92 PHE A O 1
ATOM 781 N N . GLU A 1 93 ? -7.688 -13.031 -2.687 1.00 97.50 93 GLU A N 1
ATOM 782 C CA . GLU A 1 93 ? -7.943 -13.729 -1.422 1.00 97.50 93 GLU A CA 1
ATOM 783 C C . GLU A 1 93 ? -7.070 -13.244 -0.261 1.00 97.50 93 GLU A C 1
ATOM 785 O O . GLU A 1 93 ? -7.342 -13.558 0.895 1.00 97.50 93 GLU A O 1
ATOM 790 N N . ASN A 1 94 ? -5.973 -12.539 -0.542 1.00 97.56 94 ASN A N 1
ATOM 791 C CA . ASN A 1 94 ? -5.068 -12.055 0.493 1.00 97.56 94 ASN A CA 1
ATOM 792 C C . ASN A 1 94 ? -5.781 -11.062 1.423 1.00 97.56 94 ASN A C 1
ATOM 794 O O . ASN A 1 94 ? -6.245 -10.012 0.994 1.00 97.56 94 ASN A O 1
ATOM 798 N N . GLU A 1 95 ? -5.760 -11.327 2.726 1.00 96.12 95 GLU A N 1
ATOM 799 C CA . GLU A 1 95 ? -6.099 -10.310 3.731 1.00 96.12 95 GLU A CA 1
ATOM 800 C C . GLU A 1 95 ? -4.939 -9.340 3.969 1.00 96.12 95 GLU A C 1
ATOM 802 O O . GLU A 1 95 ? -5.118 -8.235 4.472 1.00 96.12 95 GLU A O 1
ATOM 807 N N . THR A 1 96 ? -3.711 -9.765 3.666 1.00 95.69 96 THR A N 1
ATOM 808 C CA . THR A 1 96 ? -2.498 -8.982 3.898 1.00 95.69 96 THR A CA 1
ATOM 809 C C . THR A 1 96 ? -1.528 -9.144 2.736 1.00 95.69 96 THR A C 1
ATOM 811 O O . THR A 1 96 ? -1.200 -10.264 2.342 1.00 95.69 96 THR A O 1
ATOM 814 N N . LEU A 1 97 ? -1.046 -8.012 2.226 1.00 97.00 97 LEU A N 1
ATOM 815 C CA . LEU A 1 97 ? 0.018 -7.909 1.236 1.00 97.00 97 LEU A CA 1
ATOM 816 C C . LEU A 1 97 ? 1.235 -7.250 1.885 1.00 97.00 97 LEU A C 1
ATOM 818 O O . LEU A 1 97 ? 1.119 -6.174 2.471 1.00 97.00 97 LEU A O 1
ATOM 822 N N . LYS A 1 98 ? 2.404 -7.890 1.793 1.00 95.12 98 LYS A N 1
ATOM 823 C CA . LYS A 1 98 ? 3.668 -7.342 2.305 1.00 95.12 98 LYS A CA 1
ATOM 824 C C . LYS A 1 98 ? 4.659 -7.094 1.180 1.00 95.12 98 LYS A C 1
ATOM 826 O O . LYS A 1 98 ? 4.832 -7.997 0.364 1.00 95.12 98 LYS A O 1
ATOM 831 N N . LYS A 1 99 ? 5.305 -5.928 1.155 1.00 92.31 99 LYS A N 1
ATOM 832 C CA . LYS A 1 99 ? 6.442 -5.619 0.274 1.00 92.31 99 LYS A CA 1
ATOM 833 C C . LYS A 1 99 ? 7.631 -5.203 1.132 1.00 92.31 99 LYS A C 1
ATOM 835 O O . LYS A 1 99 ? 7.518 -4.291 1.948 1.00 92.31 99 LYS A O 1
ATOM 840 N N . LYS A 1 100 ? 8.746 -5.911 0.992 1.00 89.19 100 LYS A N 1
ATOM 841 C CA . LYS A 1 100 ? 10.013 -5.634 1.672 1.00 89.19 100 LYS A CA 1
ATOM 842 C C . LYS A 1 100 ? 10.946 -4.967 0.685 1.00 89.19 100 LYS A C 1
ATOM 844 O O . LYS A 1 100 ? 11.165 -5.527 -0.380 1.00 89.19 100 LYS A O 1
ATOM 849 N N . ILE A 1 101 ? 11.488 -3.814 1.038 1.00 85.94 101 ILE A N 1
ATOM 850 C CA . ILE A 1 101 ? 12.340 -3.005 0.167 1.00 85.94 101 ILE A CA 1
ATOM 851 C C . ILE A 1 101 ? 13.673 -2.792 0.873 1.00 85.94 101 ILE A C 1
ATOM 853 O O . ILE A 1 101 ? 13.699 -2.362 2.029 1.00 85.94 101 ILE A O 1
ATOM 857 N N . ASP A 1 102 ? 14.764 -3.097 0.178 1.00 81.06 102 ASP A N 1
ATOM 858 C CA . ASP A 1 102 ? 16.128 -2.811 0.603 1.00 81.06 102 ASP A CA 1
ATOM 859 C C . ASP A 1 102 ? 16.631 -1.569 -0.148 1.00 81.06 102 ASP A C 1
ATOM 861 O O . ASP A 1 102 ? 16.864 -1.616 -1.349 1.00 81.06 102 ASP A O 1
ATOM 865 N N . LEU A 1 103 ? 16.821 -0.444 0.553 1.00 72.06 103 LEU A N 1
ATOM 866 C CA . LEU A 1 103 ? 17.300 0.809 -0.060 1.00 72.06 103 LEU A CA 1
ATOM 867 C C . LEU A 1 103 ? 18.820 0.845 -0.274 1.00 72.06 103 LEU A C 1
ATOM 869 O O . LEU A 1 103 ? 19.372 1.857 -0.696 1.00 72.06 103 LEU A O 1
ATOM 873 N N . VAL A 1 104 ? 19.522 -0.227 0.088 1.00 68.75 104 VAL A N 1
ATOM 874 C CA . VAL A 1 104 ? 20.954 -0.360 -0.174 1.00 68.75 104 VAL A CA 1
ATOM 875 C C . VAL A 1 104 ? 21.107 -1.271 -1.374 1.00 68.75 104 VAL A C 1
ATOM 877 O O . VAL A 1 104 ? 20.671 -2.422 -1.316 1.00 68.75 104 VAL A O 1
ATOM 880 N N . GLU A 1 105 ? 21.754 -0.759 -2.419 1.00 60.66 105 GLU A N 1
ATOM 881 C CA . GLU A 1 105 ? 22.078 -1.501 -3.633 1.00 60.66 105 GLU A CA 1
ATOM 882 C C . GLU A 1 105 ? 22.758 -2.825 -3.251 1.00 60.66 105 GLU A C 1
ATOM 884 O O . GLU A 1 105 ? 23.871 -2.871 -2.716 1.00 60.66 105 GLU A O 1
ATOM 889 N N . SER A 1 106 ? 22.029 -3.925 -3.424 1.00 56.34 106 SER A N 1
ATOM 890 C CA . SER A 1 106 ? 22.575 -5.255 -3.205 1.00 56.34 106 SER A CA 1
ATOM 891 C C . SER A 1 106 ? 23.280 -5.640 -4.491 1.00 56.34 106 SER A C 1
ATOM 893 O O . SER A 1 106 ? 22.631 -5.805 -5.517 1.00 56.34 106 SER A O 1
ATOM 895 N N . SER A 1 107 ? 24.609 -5.741 -4.455 1.00 56.91 107 SER A N 1
ATOM 896 C CA . SER A 1 107 ? 25.426 -6.138 -5.603 1.00 56.91 107 SER A CA 1
ATOM 897 C C . SER A 1 107 ? 24.969 -7.506 -6.135 1.00 56.91 107 SER A C 1
ATOM 899 O O . SER A 1 107 ? 25.405 -8.542 -5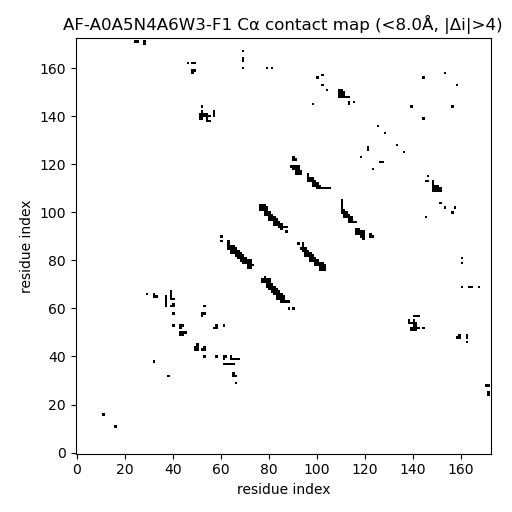.631 1.00 56.91 107 SER A O 1
ATOM 901 N N . GLY A 1 108 ? 24.066 -7.495 -7.121 1.00 57.88 108 GLY A N 1
ATOM 902 C CA . GLY A 1 108 ? 23.590 -8.662 -7.868 1.00 57.88 108 GLY A CA 1
ATOM 903 C C . GLY A 1 108 ? 22.347 -9.400 -7.340 1.00 57.88 108 GLY A C 1
ATOM 904 O O . GLY A 1 108 ? 22.237 -10.590 -7.621 1.00 57.88 108 GLY A O 1
ATOM 905 N N . GLY A 1 109 ? 21.426 -8.762 -6.600 1.00 63.59 109 GLY A N 1
ATOM 906 C CA . GLY A 1 109 ? 20.163 -9.393 -6.155 1.00 63.59 109 GLY A CA 1
ATOM 907 C C . GLY A 1 109 ? 18.935 -8.475 -6.231 1.00 63.59 109 GLY A C 1
ATOM 908 O O . GLY A 1 109 ? 19.098 -7.265 -6.369 1.00 63.59 109 GLY A O 1
ATOM 909 N N . ASP A 1 110 ? 17.726 -9.048 -6.131 1.00 65.94 110 ASP A N 1
ATOM 910 C CA . ASP A 1 110 ? 16.454 -8.301 -6.150 1.00 65.94 110 ASP A CA 1
ATOM 911 C C . ASP A 1 110 ? 16.445 -7.191 -5.081 1.00 65.94 110 ASP A C 1
ATOM 913 O O . ASP A 1 110 ? 16.741 -7.438 -3.908 1.00 65.94 110 ASP A O 1
ATOM 917 N N . ALA A 1 111 ? 16.075 -5.968 -5.474 1.00 77.81 111 ALA A N 1
ATOM 918 C CA . ALA A 1 111 ? 16.026 -4.807 -4.577 1.00 77.81 111 ALA A CA 1
ATOM 919 C C . ALA A 1 111 ? 14.836 -4.858 -3.602 1.00 77.81 111 ALA A C 1
ATOM 921 O O . ALA A 1 111 ? 14.809 -4.179 -2.569 1.00 77.81 111 ALA A O 1
ATOM 922 N N . SER A 1 112 ? 13.823 -5.666 -3.918 1.00 86.44 112 SER A N 1
ATOM 923 C CA . SER A 1 112 ? 12.659 -5.860 -3.064 1.00 86.44 112 SER A CA 1
ATOM 924 C C . SER A 1 112 ? 12.059 -7.258 -3.204 1.00 86.44 112 SER A C 1
ATOM 926 O O . SER A 1 112 ? 12.434 -8.042 -4.067 1.00 86.44 112 SER A O 1
ATOM 928 N N . SER A 1 113 ? 11.136 -7.604 -2.310 1.00 90.06 113 SER A N 1
ATOM 929 C CA . SER A 1 113 ? 10.352 -8.836 -2.397 1.00 90.06 113 SER A CA 1
ATOM 930 C C . SER A 1 113 ? 8.917 -8.593 -1.954 1.00 90.06 113 SER A C 1
ATOM 932 O O . SER A 1 113 ? 8.666 -7.898 -0.965 1.00 90.06 113 SER A O 1
ATOM 934 N N . SER A 1 114 ? 7.972 -9.210 -2.658 1.00 93.25 114 SER A N 1
ATOM 935 C CA . SER A 1 114 ? 6.538 -9.064 -2.409 1.00 93.25 114 SER A CA 1
ATOM 936 C C . SER A 1 114 ? 5.865 -10.399 -2.122 1.00 93.25 114 SER A C 1
ATOM 938 O O . SER A 1 114 ? 6.267 -11.449 -2.619 1.00 93.25 114 SER A O 1
ATOM 940 N N . THR A 1 115 ? 4.808 -10.358 -1.314 1.00 96.00 115 THR A N 1
ATOM 941 C CA . THR A 1 115 ? 3.924 -11.514 -1.120 1.00 96.00 115 THR A CA 1
ATOM 942 C C . THR A 1 115 ? 3.161 -11.775 -2.419 1.00 96.00 115 THR A C 1
ATOM 944 O O . THR A 1 115 ? 2.525 -10.848 -2.912 1.00 96.00 115 THR A O 1
ATOM 947 N N . PRO A 1 116 ? 3.150 -13.002 -2.966 1.00 95.38 116 PRO A N 1
ATOM 948 C CA . PRO A 1 116 ? 2.355 -13.295 -4.154 1.00 95.38 116 PRO A CA 1
ATOM 949 C C . PRO A 1 116 ? 0.864 -12.998 -3.932 1.00 95.38 116 PRO A C 1
ATOM 951 O O . PRO A 1 116 ? 0.277 -13.393 -2.915 1.00 95.38 116 PRO A O 1
ATOM 954 N N . ILE A 1 117 ? 0.250 -12.305 -4.891 1.00 95.50 117 ILE A N 1
ATOM 955 C CA . ILE A 1 117 ? -1.185 -12.011 -4.871 1.00 95.50 117 ILE A CA 1
ATOM 956 C C . ILE A 1 117 ? -1.942 -13.233 -5.399 1.00 95.50 117 ILE A C 1
ATOM 958 O O . ILE A 1 117 ? -1.679 -13.715 -6.498 1.00 95.50 117 ILE A O 1
ATOM 962 N N . ARG A 1 118 ? -2.900 -13.731 -4.613 1.00 96.19 118 ARG A N 1
ATOM 963 C CA . ARG A 1 118 ? -3.828 -14.802 -4.987 1.00 96.19 118 ARG A CA 1
ATOM 964 C C . ARG A 1 118 ? -5.077 -14.188 -5.602 1.00 96.19 118 ARG A C 1
ATOM 966 O O . ARG A 1 118 ? -6.061 -13.927 -4.906 1.00 96.19 118 ARG A O 1
ATOM 973 N N . TRP A 1 119 ? -4.990 -13.885 -6.891 1.00 94.94 119 TRP A N 1
ATOM 974 C CA . TRP A 1 119 ? -6.093 -13.314 -7.653 1.00 94.94 119 TRP A CA 1
ATOM 975 C C . TRP A 1 119 ? -7.286 -14.264 -7.712 1.00 94.94 119 TRP A C 1
ATOM 977 O O . TRP A 1 119 ? -7.128 -15.474 -7.857 1.00 94.94 119 TRP A O 1
ATOM 987 N N . LYS A 1 120 ? -8.487 -13.694 -7.617 1.00 94.75 120 LYS A N 1
ATOM 988 C CA . LYS A 1 120 ? -9.730 -14.403 -7.919 1.00 94.75 120 LYS A CA 1
ATOM 989 C C . LYS A 1 120 ? -9.914 -14.516 -9.432 1.00 94.75 120 LYS A C 1
ATOM 991 O O . LYS A 1 120 ? -9.253 -13.817 -10.203 1.00 94.75 120 LYS A O 1
ATOM 996 N N . ASP A 1 121 ? -10.819 -15.394 -9.847 1.00 91.38 121 ASP A N 1
ATOM 997 C CA . ASP A 1 121 ? -11.055 -15.671 -11.262 1.00 91.38 121 ASP A CA 1
ATOM 998 C C . ASP A 1 121 ? -11.382 -14.394 -12.060 1.00 91.38 121 ASP A C 1
ATOM 1000 O O . ASP A 1 121 ? -12.181 -13.560 -11.629 1.00 91.38 121 ASP A O 1
ATOM 1004 N N . GLY A 1 122 ? -10.699 -14.207 -13.193 1.00 86.75 122 GLY A N 1
ATOM 1005 C CA . GLY A 1 122 ? -10.804 -13.015 -14.048 1.00 86.75 122 GLY A CA 1
ATOM 1006 C C . GLY A 1 122 ? -10.238 -11.704 -13.473 1.00 86.75 122 GLY A C 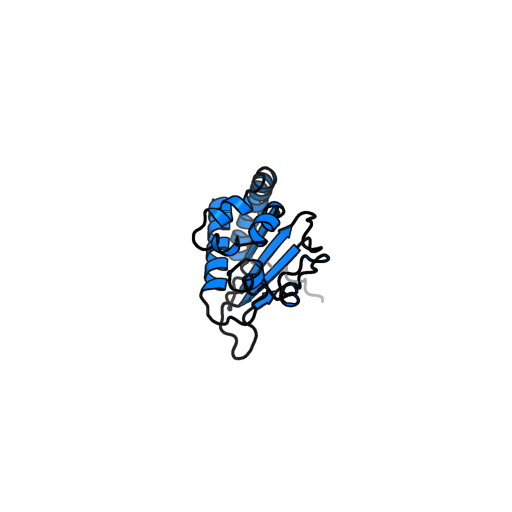1
ATOM 1007 O O . GLY A 1 122 ? -10.314 -10.669 -14.138 1.00 86.75 122 GLY A O 1
ATOM 1008 N N . MET A 1 123 ? -9.662 -11.714 -12.265 1.00 89.25 123 MET A N 1
ATOM 1009 C CA . MET A 1 123 ? -9.208 -10.495 -11.575 1.00 89.25 123 MET A CA 1
ATOM 1010 C C . MET A 1 123 ? -7.706 -10.239 -11.675 1.00 89.25 123 MET A C 1
ATOM 1012 O O . MET A 1 123 ? -7.256 -9.162 -11.280 1.00 89.25 123 MET A O 1
ATOM 1016 N N . ASP A 1 124 ? -6.930 -11.173 -12.224 1.00 86.25 124 ASP A N 1
ATOM 1017 C CA . ASP A 1 124 ? -5.492 -10.991 -12.420 1.00 86.25 124 ASP A CA 1
ATOM 1018 C C . ASP A 1 124 ? -5.224 -10.000 -13.573 1.00 86.25 124 ASP A C 1
ATOM 1020 O O . ASP A 1 124 ? -5.555 -10.293 -14.729 1.00 86.25 124 ASP A O 1
ATOM 1024 N N . PRO A 1 125 ? -4.626 -8.822 -13.308 1.00 76.06 125 PRO A N 1
ATOM 1025 C CA . PRO A 1 125 ? -4.331 -7.829 -14.339 1.00 76.06 125 PRO A CA 1
ATOM 1026 C C . PRO A 1 125 ? -3.308 -8.311 -15.379 1.00 76.06 125 PRO A C 1
ATOM 1028 O O . PRO A 1 125 ? -3.288 -7.778 -16.484 1.00 76.06 125 PRO A O 1
ATOM 1031 N N . THR A 1 126 ? -2.498 -9.327 -15.074 1.00 72.94 126 THR A N 1
ATOM 1032 C CA . THR A 1 126 ? -1.483 -9.868 -15.992 1.00 72.94 126 THR A CA 1
ATOM 1033 C C . THR A 1 126 ? -2.071 -10.829 -17.036 1.00 72.94 126 THR A C 1
ATOM 1035 O O . THR A 1 126 ? -1.528 -10.970 -18.132 1.00 72.94 126 THR A O 1
ATOM 1038 N N . THR A 1 127 ? -3.225 -11.444 -16.747 1.00 66.81 127 THR A N 1
ATOM 1039 C CA . THR A 1 127 ? -3.871 -12.455 -17.614 1.00 66.81 127 THR A CA 1
ATOM 1040 C C . THR A 1 127 ? -4.754 -11.865 -18.720 1.00 66.81 127 THR A C 1
ATOM 1042 O O . THR A 1 127 ? -5.042 -12.537 -19.717 1.00 66.81 127 THR A O 1
ATOM 1045 N N . ALA A 1 128 ? -5.128 -10.584 -18.605 1.00 56.84 128 ALA A N 1
ATOM 1046 C CA . ALA A 1 128 ? -5.974 -9.860 -19.563 1.00 56.84 128 ALA A CA 1
ATOM 1047 C C . ALA A 1 128 ? -5.354 -9.710 -20.976 1.00 56.84 128 ALA A C 1
ATOM 1049 O O . ALA A 1 128 ? -6.011 -9.249 -21.909 1.00 56.84 128 ALA A O 1
ATOM 1050 N N . ASN A 1 129 ? -4.102 -10.137 -21.157 1.00 48.66 129 ASN A N 1
ATOM 1051 C CA . ASN A 1 129 ? -3.363 -10.104 -22.419 1.00 48.66 129 ASN A CA 1
ATOM 1052 C C . ASN A 1 129 ? -3.724 -11.198 -23.433 1.00 48.66 129 ASN A C 1
ATOM 1054 O O . ASN A 1 129 ? -3.235 -11.161 -24.562 1.00 48.66 129 ASN A O 1
ATOM 1058 N N . SER A 1 130 ? -4.570 -12.162 -23.076 1.00 45.69 130 SER A N 1
ATOM 1059 C CA . SER A 1 130 ? -4.960 -13.248 -23.987 1.00 45.69 130 SER A CA 1
ATOM 1060 C C . SER A 1 130 ? -6.014 -12.839 -25.030 1.00 45.69 130 SER A C 1
ATOM 1062 O O . SER A 1 130 ? -6.178 -13.528 -26.034 1.00 45.69 130 SER A O 1
ATOM 1064 N N . SER A 1 131 ? -6.686 -11.693 -24.863 1.00 44.06 131 SER A N 1
ATOM 1065 C CA . SER A 1 131 ? -7.772 -11.244 -25.746 1.00 44.06 131 SER A CA 1
ATOM 1066 C C . SER A 1 131 ? -7.506 -9.875 -26.389 1.00 44.06 131 SER A C 1
ATOM 1068 O O . SER A 1 131 ? -8.243 -8.925 -26.141 1.00 44.06 131 SER A O 1
ATOM 1070 N N . GLY A 1 132 ? -6.451 -9.757 -27.206 1.00 46.34 132 GLY A N 1
ATOM 1071 C CA . GLY A 1 132 ? -6.314 -8.811 -28.338 1.00 46.34 132 GLY A CA 1
ATOM 1072 C C . GLY A 1 132 ? -6.448 -7.288 -28.121 1.00 46.34 132 GLY A C 1
ATOM 1073 O O . GLY A 1 132 ? -6.163 -6.525 -29.042 1.00 46.34 132 GLY A O 1
ATOM 1074 N N . ARG A 1 133 ? -6.845 -6.796 -26.945 1.00 45.50 133 ARG A N 1
ATOM 1075 C CA . ARG A 1 133 ? -6.997 -5.369 -26.636 1.00 45.50 133 ARG A CA 1
ATOM 1076 C C . ARG A 1 133 ? -5.784 -4.893 -25.845 1.00 45.50 133 ARG A C 1
ATOM 1078 O O . ARG A 1 133 ? -5.820 -4.763 -24.627 1.00 45.50 133 ARG A O 1
ATOM 1085 N N . LYS A 1 134 ? -4.704 -4.608 -26.575 1.00 47.22 134 LYS A N 1
ATOM 1086 C CA . LYS A 1 134 ? -3.573 -3.802 -26.094 1.00 47.22 134 LYS A CA 1
ATOM 1087 C C . LYS A 1 134 ? -4.112 -2.466 -25.571 1.00 47.22 134 LYS A C 1
ATOM 1089 O O . LYS A 1 134 ? -4.474 -1.641 -26.405 1.00 47.22 134 LYS A O 1
ATOM 1094 N N . ARG A 1 135 ? -4.227 -2.263 -24.250 1.00 48.44 135 ARG A N 1
ATOM 1095 C CA . ARG A 1 135 ? -4.376 -0.920 -23.629 1.00 48.44 135 ARG A CA 1
A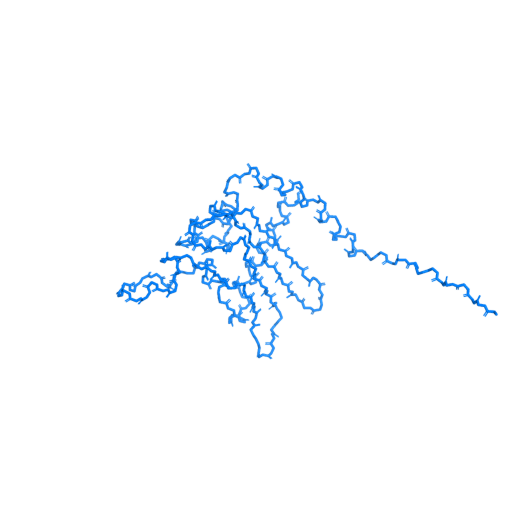TOM 1096 C C . ARG A 1 135 ? -4.306 -0.850 -22.092 1.00 48.44 135 ARG A C 1
ATOM 1098 O O . ARG A 1 135 ? -4.437 0.246 -21.573 1.00 48.44 135 ARG A O 1
ATOM 1105 N N . HIS A 1 136 ? -4.087 -1.943 -21.353 1.00 49.19 136 HIS A N 1
ATOM 1106 C CA . HIS A 1 136 ? -4.113 -1.905 -19.875 1.00 49.19 136 HIS A CA 1
ATOM 1107 C C . HIS A 1 136 ? -2.880 -2.556 -19.218 1.00 49.19 136 HIS A C 1
ATOM 1109 O O . HIS A 1 136 ? -2.993 -3.298 -18.247 1.00 49.19 136 HIS A O 1
ATOM 1115 N N . LEU A 1 137 ? -1.690 -2.317 -19.770 1.00 46.50 137 LEU A N 1
ATOM 1116 C CA . LEU A 1 137 ? -0.417 -2.685 -19.127 1.00 46.50 137 LEU A CA 1
ATOM 1117 C C . LEU A 1 137 ? 0.552 -1.510 -18.965 1.00 46.50 137 LEU A C 1
ATOM 1119 O O . LEU A 1 137 ? 1.604 -1.685 -18.368 1.00 46.50 137 LEU A O 1
ATOM 1123 N N . GLU A 1 138 ? 0.201 -0.319 -19.455 1.00 49.72 138 GLU A N 1
ATOM 1124 C CA . GLU A 1 138 ? 1.089 0.854 -19.419 1.00 49.72 138 GLU A CA 1
ATOM 1125 C C . GLU A 1 138 ? 0.747 1.856 -18.311 1.00 49.72 138 GLU A C 1
ATOM 1127 O O . GLU A 1 138 ? 1.471 2.827 -18.122 1.00 49.72 138 GLU A O 1
ATOM 1132 N N . GLN A 1 139 ? -0.333 1.644 -17.553 1.00 66.50 139 GLN A N 1
ATOM 1133 C CA . GLN A 1 139 ? -0.639 2.507 -16.414 1.00 66.50 139 GLN A CA 1
ATOM 1134 C C . GLN A 1 139 ? 0.104 1.994 -15.181 1.00 66.50 139 GLN A C 1
ATOM 1136 O O . GLN A 1 139 ? -0.197 0.917 -14.659 1.00 66.50 139 GLN A O 1
ATOM 1141 N N . TYR A 1 140 ? 1.095 2.772 -14.740 1.00 81.12 140 TYR A N 1
ATOM 1142 C CA . TYR A 1 140 ? 1.709 2.612 -13.429 1.00 81.12 140 TYR A CA 1
ATOM 1143 C C . TYR A 1 140 ? 0.598 2.630 -12.373 1.00 81.12 140 TYR A C 1
ATOM 1145 O O . TYR A 1 140 ? -0.203 3.554 -12.337 1.00 81.12 140 TYR A O 1
ATOM 1153 N N . SER A 1 141 ? 0.499 1.566 -11.581 1.00 88.44 141 SER A N 1
ATOM 1154 C CA . SER A 1 141 ? -0.523 1.373 -10.554 1.00 88.44 141 SER A CA 1
ATOM 1155 C C . SER A 1 141 ? 0.083 0.664 -9.346 1.00 88.44 141 SER A C 1
ATOM 1157 O O . SER A 1 141 ? 1.198 0.137 -9.402 1.00 88.44 141 SER A O 1
ATOM 1159 N N . PHE A 1 142 ? -0.684 0.561 -8.259 1.00 91.88 142 PHE A N 1
ATOM 1160 C CA . PHE A 1 142 ? -0.277 -0.199 -7.081 1.00 91.88 142 PHE A CA 1
ATOM 1161 C C . PHE A 1 142 ? 0.195 -1.612 -7.431 1.00 91.88 142 PHE A C 1
ATOM 1163 O O . PHE A 1 142 ? 1.219 -2.044 -6.922 1.00 91.88 142 PHE A O 1
ATOM 1170 N N . PHE A 1 143 ? -0.512 -2.339 -8.301 1.00 90.88 143 PHE A N 1
ATOM 1171 C CA . PHE A 1 143 ? -0.194 -3.744 -8.572 1.00 90.88 143 PHE A CA 1
ATOM 1172 C C . PHE A 1 143 ? 1.027 -3.931 -9.470 1.00 90.88 143 PHE A C 1
ATOM 1174 O O . PHE A 1 143 ? 1.742 -4.919 -9.303 1.00 90.88 143 PHE A O 1
ATOM 1181 N N . THR A 1 144 ? 1.290 -2.998 -10.391 1.00 88.56 144 THR A N 1
ATOM 1182 C CA . THR A 1 144 ? 2.511 -3.036 -11.208 1.00 88.56 144 THR A CA 1
ATOM 1183 C C . THR A 1 144 ? 3.728 -2.744 -10.337 1.00 88.56 144 THR A C 1
ATOM 1185 O O . THR A 1 144 ? 4.655 -3.545 -10.318 1.00 88.56 144 THR A O 1
ATOM 1188 N N . TRP A 1 145 ? 3.675 -1.687 -9.519 1.00 89.44 145 TRP A N 1
ATOM 1189 C CA . TRP A 1 145 ? 4.724 -1.373 -8.544 1.00 89.44 145 TRP A CA 1
ATOM 1190 C C . TRP A 1 145 ? 4.915 -2.488 -7.505 1.00 89.44 145 TRP A C 1
ATOM 1192 O O . TRP A 1 145 ? 6.032 -2.853 -7.139 1.00 89.44 145 TRP A O 1
ATOM 1202 N N . TYR A 1 146 ? 3.816 -3.060 -7.013 1.00 91.44 146 TYR A N 1
ATOM 1203 C CA . TYR A 1 146 ? 3.872 -4.083 -5.979 1.00 91.44 146 TYR A CA 1
ATOM 1204 C C . TYR A 1 146 ? 4.576 -5.347 -6.483 1.00 91.44 146 TYR A C 1
ATOM 1206 O O . TYR A 1 146 ? 5.409 -5.896 -5.761 1.00 91.44 146 TYR A O 1
ATOM 1214 N N . ASN A 1 147 ? 4.291 -5.780 -7.713 1.00 88.88 147 ASN A N 1
ATOM 1215 C CA . ASN A 1 147 ? 4.887 -6.980 -8.301 1.00 88.88 147 ASN A CA 1
ATOM 1216 C C . ASN A 1 147 ? 6.297 -6.759 -8.863 1.00 88.88 147 ASN A C 1
ATOM 1218 O O . ASN A 1 147 ? 7.044 -7.730 -8.979 1.00 88.88 147 ASN A O 1
ATOM 1222 N N . ASP A 1 148 ? 6.670 -5.521 -9.188 1.00 86.50 148 ASP A N 1
ATOM 1223 C CA . ASP A 1 148 ? 8.019 -5.215 -9.650 1.00 86.50 148 ASP A CA 1
ATOM 1224 C C . ASP A 1 148 ? 9.021 -5.269 -8.491 1.00 86.50 148 ASP A C 1
ATOM 1226 O O . ASP A 1 148 ? 8.978 -4.472 -7.550 1.00 86.50 148 ASP A O 1
ATOM 1230 N N . ASN A 1 149 ? 9.913 -6.255 -8.554 1.00 86.38 149 ASN A N 1
ATOM 1231 C CA . ASN A 1 149 ? 11.003 -6.449 -7.601 1.00 86.38 149 ASN A CA 1
ATOM 1232 C C . ASN A 1 149 ? 12.384 -6.160 -8.214 1.00 86.38 149 ASN A C 1
ATOM 1234 O O . ASN A 1 149 ? 13.389 -6.232 -7.505 1.00 86.38 149 ASN A O 1
ATOM 1238 N N . SER A 1 150 ? 12.416 -5.847 -9.514 1.00 76.12 150 SER A N 1
ATOM 1239 C CA . SER A 1 150 ? 13.632 -5.677 -10.311 1.00 76.12 150 SER A CA 1
ATOM 1240 C C . SER A 1 150 ? 14.259 -4.297 -10.159 1.00 76.12 150 SER A C 1
ATOM 1242 O O . SER A 1 150 ? 15.450 -4.139 -10.421 1.00 76.12 150 SER A O 1
ATOM 1244 N N . ASP A 1 151 ? 13.468 -3.315 -9.724 1.00 60.66 151 ASP A N 1
ATOM 1245 C CA . ASP A 1 151 ? 13.888 -1.926 -9.716 1.00 60.66 151 ASP A CA 1
ATOM 1246 C C . ASP A 1 151 ? 14.901 -1.646 -8.595 1.00 60.66 151 ASP A C 1
ATOM 1248 O O . ASP A 1 151 ? 14.561 -1.374 -7.441 1.00 60.66 151 ASP A O 1
ATOM 1252 N N . THR A 1 152 ? 16.179 -1.748 -8.956 1.00 53.09 152 THR A N 1
ATOM 1253 C CA . THR A 1 152 ? 17.324 -1.190 -8.232 1.00 53.09 152 THR A CA 1
ATOM 1254 C C . THR A 1 152 ? 17.420 0.328 -8.391 1.00 53.09 152 THR A C 1
ATOM 1256 O O . THR A 1 152 ? 18.227 0.944 -7.691 1.00 53.09 152 THR A O 1
ATOM 1259 N N . SER A 1 153 ? 16.615 0.955 -9.266 1.00 50.25 153 SER A N 1
ATOM 12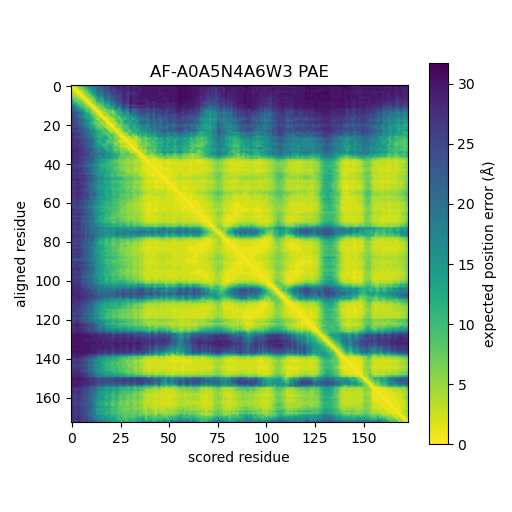60 C CA . SER A 1 153 ? 16.568 2.409 -9.380 1.00 50.25 153 SER A CA 1
ATOM 1261 C C . SER A 1 153 ? 15.681 2.989 -8.272 1.00 50.25 153 SER A C 1
ATOM 1263 O O . SER A 1 153 ? 14.482 2.761 -8.136 1.00 50.25 153 SER A O 1
ATOM 1265 N N . LEU A 1 154 ? 16.362 3.699 -7.388 1.00 52.75 154 LEU A N 1
ATOM 1266 C CA . LEU A 1 154 ? 15.950 4.158 -6.069 1.00 52.75 154 LEU A CA 1
ATOM 1267 C C . LEU A 1 154 ? 14.908 5.286 -6.069 1.00 52.75 154 LEU A C 1
ATOM 1269 O O . LEU A 1 154 ? 14.864 6.027 -5.091 1.00 52.75 154 LEU A O 1
ATOM 1273 N N . ASP A 1 155 ? 14.084 5.442 -7.108 1.00 68.12 155 ASP A N 1
ATOM 1274 C CA . ASP A 1 155 ? 13.149 6.571 -7.167 1.00 68.12 155 ASP A CA 1
ATOM 1275 C C . ASP A 1 155 ? 11.745 6.178 -6.716 1.00 68.12 155 ASP A C 1
ATOM 1277 O O . ASP A 1 155 ? 11.298 6.620 -5.660 1.00 68.12 155 ASP A O 1
ATOM 1281 N N . ALA A 1 156 ? 11.051 5.282 -7.418 1.00 77.38 156 ALA A N 1
ATOM 1282 C CA . ALA A 1 156 ? 9.632 5.053 -7.143 1.00 77.38 156 ALA A CA 1
ATOM 1283 C C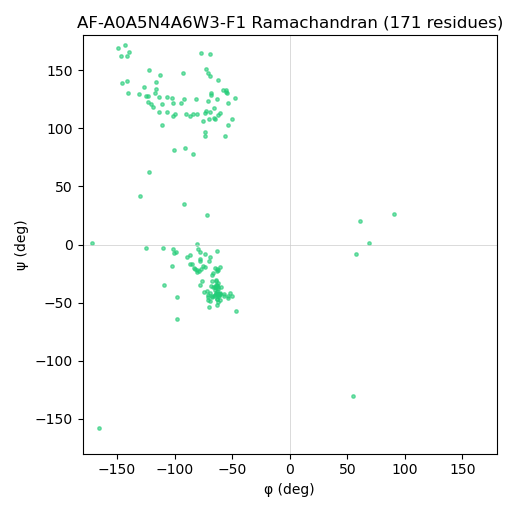 . ALA A 1 156 ? 9.383 4.338 -5.800 1.00 77.38 156 ALA A C 1
ATOM 1285 O O . ALA A 1 156 ? 8.657 4.837 -4.939 1.00 77.38 156 ALA A O 1
ATOM 1286 N N . SER A 1 157 ? 10.025 3.186 -5.571 1.00 82.25 157 SER A N 1
ATOM 1287 C CA . SER A 1 157 ? 9.857 2.419 -4.323 1.00 82.25 157 SER A CA 1
ATOM 1288 C C . SER A 1 157 ? 10.360 3.169 -3.091 1.00 82.25 157 SER A C 1
ATOM 1290 O O . SER A 1 157 ? 9.776 3.047 -2.014 1.00 82.25 157 SER A O 1
ATOM 1292 N N . HIS A 1 158 ? 11.425 3.954 -3.241 1.00 79.62 158 HIS A N 1
ATOM 1293 C CA . HIS A 1 158 ? 11.965 4.775 -2.165 1.00 79.62 158 HIS A CA 1
ATOM 1294 C C . HIS A 1 158 ? 11.043 5.953 -1.849 1.00 79.62 158 HIS A C 1
ATOM 1296 O O . HIS A 1 158 ? 10.693 6.148 -0.687 1.00 79.62 158 HIS A O 1
ATOM 1302 N N . THR A 1 159 ? 10.585 6.672 -2.875 1.00 83.94 159 THR A N 1
ATOM 1303 C CA . THR A 1 159 ? 9.654 7.795 -2.734 1.00 83.94 159 THR A CA 1
ATOM 1304 C C . THR A 1 159 ? 8.344 7.338 -2.103 1.00 83.94 159 THR A C 1
ATOM 1306 O O . THR A 1 159 ? 7.874 7.964 -1.159 1.00 83.94 159 THR A O 1
ATOM 1309 N N . ILE A 1 160 ? 7.805 6.185 -2.514 1.00 86.88 160 ILE A N 1
ATOM 1310 C CA . ILE A 1 160 ? 6.616 5.590 -1.888 1.00 86.88 160 ILE A CA 1
ATOM 1311 C C . ILE A 1 160 ? 6.884 5.230 -0.422 1.00 86.88 160 ILE A C 1
ATOM 1313 O O . ILE A 1 160 ? 6.039 5.493 0.432 1.00 86.88 160 ILE A O 1
ATOM 1317 N N . CYS A 1 161 ? 8.047 4.655 -0.094 1.00 83.44 161 CYS A N 1
ATOM 1318 C CA . CYS A 1 161 ? 8.406 4.371 1.300 1.00 83.44 161 CYS A CA 1
ATOM 1319 C C . CYS A 1 161 ? 8.459 5.641 2.153 1.00 83.44 161 CYS A C 1
ATOM 1321 O O . CYS A 1 161 ? 7.894 5.648 3.246 1.00 83.44 161 CYS A O 1
ATOM 1323 N N . ILE A 1 162 ? 9.127 6.690 1.665 1.00 81.50 162 ILE A N 1
ATOM 1324 C CA . ILE A 1 162 ? 9.248 7.973 2.364 1.00 81.50 162 ILE A CA 1
ATOM 1325 C C . ILE A 1 162 ? 7.867 8.600 2.534 1.00 81.50 162 ILE A C 1
ATOM 1327 O O . ILE A 1 162 ? 7.471 8.872 3.661 1.00 81.50 162 ILE A O 1
ATOM 1331 N N . ALA A 1 163 ? 7.098 8.722 1.452 1.00 85.56 163 ALA A N 1
ATOM 1332 C CA . ALA A 1 163 ? 5.743 9.265 1.467 1.00 85.56 163 ALA A CA 1
ATOM 1333 C C . ALA A 1 163 ? 4.843 8.542 2.478 1.00 85.56 163 ALA A C 1
ATOM 1335 O O . ALA A 1 163 ? 4.151 9.175 3.271 1.00 85.56 163 ALA A O 1
ATOM 1336 N N . LEU A 1 164 ? 4.874 7.204 2.504 1.00 84.12 164 LEU A N 1
ATOM 1337 C CA . LEU A 1 164 ? 4.104 6.428 3.475 1.00 84.12 164 LEU A CA 1
ATOM 1338 C C . LEU A 1 164 ? 4.621 6.596 4.902 1.00 84.12 164 LEU A C 1
ATOM 1340 O O . LEU A 1 164 ? 3.824 6.594 5.837 1.00 84.12 164 LEU A O 1
ATOM 1344 N N . TYR A 1 165 ? 5.931 6.721 5.098 1.00 81.38 165 TYR A N 1
ATOM 1345 C CA . TYR A 1 165 ? 6.506 6.950 6.418 1.00 81.38 165 TYR A CA 1
ATOM 1346 C C . TYR A 1 165 ? 6.139 8.330 6.966 1.00 81.38 165 TYR A C 1
ATOM 1348 O O . TYR A 1 165 ? 5.715 8.427 8.117 1.00 81.38 165 TYR A O 1
ATOM 1356 N N . ASP A 1 166 ? 6.251 9.367 6.143 1.00 80.50 166 ASP A N 1
ATOM 1357 C CA . ASP A 1 166 ? 5.917 10.744 6.496 1.00 80.50 166 ASP A CA 1
ATOM 1358 C C . ASP A 1 166 ? 4.421 10.886 6.755 1.00 80.50 166 ASP A C 1
ATOM 1360 O O . ASP A 1 166 ? 4.031 11.398 7.800 1.00 80.50 166 ASP A O 1
ATOM 1364 N N . LEU A 1 167 ? 3.580 10.291 5.906 1.00 80.19 167 LEU A N 1
ATOM 1365 C CA . LEU A 1 167 ? 2.145 10.204 6.145 1.00 80.19 167 LEU A CA 1
ATOM 1366 C C . LEU A 1 167 ? 1.829 9.513 7.478 1.00 80.19 167 LEU A C 1
ATOM 1368 O O . LEU A 1 167 ? 0.987 9.975 8.248 1.00 80.19 167 LEU A O 1
ATOM 1372 N N . MET A 1 168 ? 2.508 8.404 7.782 1.00 74.00 168 MET A N 1
ATOM 1373 C CA . MET A 1 168 ? 2.347 7.733 9.070 1.00 74.00 168 MET A CA 1
ATOM 1374 C C . MET A 1 168 ? 2.800 8.628 10.225 1.00 74.00 168 MET A C 1
ATOM 1376 O O . MET A 1 168 ? 2.187 8.574 11.283 1.00 74.00 168 MET A O 1
ATOM 1380 N N . LEU A 1 169 ? 3.834 9.457 10.061 1.00 70.94 169 LEU A N 1
ATOM 1381 C CA . LEU A 1 169 ? 4.234 10.426 11.081 1.00 70.94 169 LEU A CA 1
ATOM 1382 C C . LEU A 1 169 ? 3.211 11.552 11.245 1.00 70.94 169 LEU A C 1
ATOM 1384 O O . LEU A 1 169 ? 2.910 11.883 12.385 1.00 70.94 169 LEU A O 1
ATOM 1388 N N . GLU A 1 170 ? 2.648 12.094 10.166 1.00 70.38 170 GLU A N 1
ATOM 1389 C CA . GLU A 1 170 ? 1.619 13.143 10.214 1.00 70.38 170 GLU A CA 1
ATOM 1390 C C . GLU A 1 170 ? 0.349 12.668 10.914 1.00 70.38 170 GLU A C 1
ATOM 1392 O O . GLU A 1 170 ? -0.173 13.351 11.789 1.00 70.38 170 GLU A O 1
ATOM 1397 N N . VAL A 1 171 ? -0.113 11.455 10.604 1.00 65.19 171 VAL A N 1
ATOM 1398 C CA . VAL A 1 171 ? -1.261 10.849 11.294 1.00 65.19 171 VAL A CA 1
ATOM 1399 C C . VAL A 1 171 ? -0.924 10.553 12.767 1.00 65.19 171 VAL A C 1
ATOM 1401 O O . VAL A 1 171 ? -1.815 10.498 13.618 1.00 65.19 171 VAL A O 1
ATOM 1404 N N . VAL A 1 172 ? 0.367 10.375 13.089 1.00 59.91 172 VAL A N 1
ATOM 1405 C CA . VAL A 1 172 ? 0.875 10.137 14.446 1.00 59.91 172 VAL A CA 1
ATOM 1406 C C . VAL A 1 172 ? 1.217 11.408 15.219 1.00 59.91 172 VAL A C 1
ATOM 1408 O O . VAL A 1 172 ? 1.423 11.283 16.419 1.00 59.91 172 VAL A O 1
ATOM 1411 N N . VAL A 1 173 ? 1.277 12.617 14.664 1.00 51.66 173 VAL A N 1
ATOM 1412 C CA . VAL A 1 173 ? 1.616 13.843 15.430 1.00 51.66 173 VAL A CA 1
ATOM 1413 C C . VAL A 1 173 ? 0.354 14.531 15.922 1.00 51.66 173 VAL A C 1
ATOM 1415 O O . VAL A 1 173 ? 0.271 14.649 17.172 1.00 51.66 173 VAL A O 1
#

Solvent-accessible surface area (backbone atoms only — not comparable to full-atom values): 10333 Å² total; per-residue (Å²): 141,80,82,80,83,80,81,79,79,80,80,81,49,74,62,60,54,54,54,50,58,54,54,66,54,47,57,63,42,50,52,55,45,70,72,36,85,41,46,59,41,54,53,32,60,73,33,87,82,42,28,55,32,48,35,75,72,36,45,66,55,29,65,32,42,64,46,79,45,76,47,74,50,86,64,102,50,59,33,38,38,40,36,42,31,34,49,95,53,92,45,39,73,57,50,64,46,43,39,38,39,46,77,51,91,52,94,89,56,73,25,33,49,54,56,85,80,49,53,33,92,93,47,46,75,82,65,62,73,81,66,86,66,91,80,79,83,80,71,67,16,41,66,57,59,54,70,55,29,74,66,71,65,75,52,65,71,47,50,47,51,49,52,54,47,50,51,51,47,63,73,64,108

Foldseek 3Di:
DDDDDDPDDDDDDVVVVVVVVLVVLVVVLLVVLQVDQLPVLVLLCPQPLRVLQCPDPNVVQSSFWRDWDWDFPPDPWTKIKIKTAGDDDQFFDDRIKIKIATLDQDVPDFRIDIDDTHTDPPRDQVPVVPPPDPDRPPRRHNVVVRPDRRDNPCPNVVVVSVSVVVVSVVSSD

Mean predicted aligned error: 11.65 Å

Sequence (173 aa):
MASPPKKLKSFRTNSDRRSKKRFYKSAEIAYKLEASPNFWKSTFRNHPELCSLLEGRAEDCFNYLTHVVVHDFSGKRSRYELTFRFRPNPYFENETLKKKIDLVESSGGDASSSTPIRWKDGMDPTTANSSGRKRHLEQYSFFTWYNDNSDTSLDASHTICIALYDLMLEVVV

Radius of gyration: 19.94 Å; Cα contacts (8 Å, |Δi|>4): 215; chains: 1; bounding box: 46×37×75 Å

Nearest PDB structures (foldseek):
  7mto-assembly1_A-2  TM=8.126E-01  e=3.160E-09  Homo sapiens
  5day-assembly1_A  TM=7.389E-01  e=1.525E-07  Arabidopsis thaliana
  2e50-assembly1_A  TM=7.776E-01  e=3.959E-07  Homo sapiens
  6jqv-assembly1_B  TM=7.377E-01  e=5.663E-07  Arabidopsis thaliana
  2e50-assembly2_Q  TM=7.248E-01  e=1.091E-06  Homo sapiens